Protein AF-A0A6M0FSD7-F1 (afdb_monomer)

Mean predicted aligned error: 5.62 Å

Foldseek 3Di:
DPPDPPPDLDDDDPVRLVLLVVVLVVDDLCRSCVVVVHDSVVSVVVVVVVCVVVVNDDSVSVNVSSVVNVVVVVD

Secondary structure (DSSP, 8-state):
---------PPPPHHHHHHHHHHHTT--HHHHHHHHT--HHHHHHHHHHHHHHTT--SHHHHHHHHHHHHHHT--

Radius of gyration: 12.83 Å; Cα contacts (8 Å, |Δi|>4): 40; chains: 1; bounding box: 31×26×30 Å

Structure (mmCIF, N/CA/C/O backbone):
data_AF-A0A6M0FSD7-F1
#
_entry.id   AF-A0A6M0FSD7-F1
#
loop_
_atom_site.group_PDB
_atom_site.id
_atom_site.type_symbol
_atom_site.label_atom_id
_atom_site.label_alt_id
_atom_site.label_comp_id
_atom_site.label_asym_id
_atom_site.label_entity_id
_atom_site.label_seq_id
_atom_site.pdbx_PDB_ins_code
_atom_site.Cartn_x
_atom_site.Cartn_y
_atom_site.Cartn_z
_atom_site.occupancy
_atom_site.B_iso_or_equiv
_atom_site.auth_seq_id
_atom_site.auth_comp_id
_atom_site.auth_asym_id
_atom_site.auth_atom_id
_atom_site.pdbx_PDB_model_num
ATOM 1 N N . MET A 1 1 ? -21.123 -14.465 15.715 1.00 37.69 1 MET A N 1
ATOM 2 C CA . MET A 1 1 ? -21.196 -12.992 15.669 1.00 37.69 1 MET A C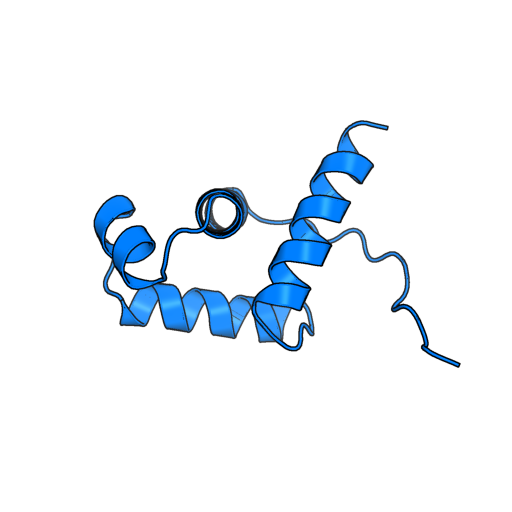A 1
ATOM 3 C C . MET A 1 1 ? -19.926 -12.508 14.983 1.00 37.69 1 MET A C 1
ATOM 5 O O . MET A 1 1 ? -18.848 -12.739 15.511 1.00 37.69 1 MET A O 1
ATOM 9 N N . LEU A 1 2 ? -20.021 -12.010 13.747 1.00 39.81 2 LEU A N 1
ATOM 10 C CA . LEU A 1 2 ? -18.868 -11.437 13.049 1.00 39.81 2 LEU A CA 1
ATOM 11 C C . LEU A 1 2 ? -18.685 -10.021 13.593 1.00 39.81 2 LEU A C 1
ATOM 13 O O . LEU A 1 2 ? -19.505 -9.149 13.320 1.00 39.81 2 LEU A O 1
ATOM 17 N N . GLU A 1 3 ? -17.661 -9.813 14.416 1.00 39.50 3 GLU A N 1
ATOM 18 C CA . GLU A 1 3 ? -17.306 -8.478 14.892 1.00 39.50 3 GLU A CA 1
ATO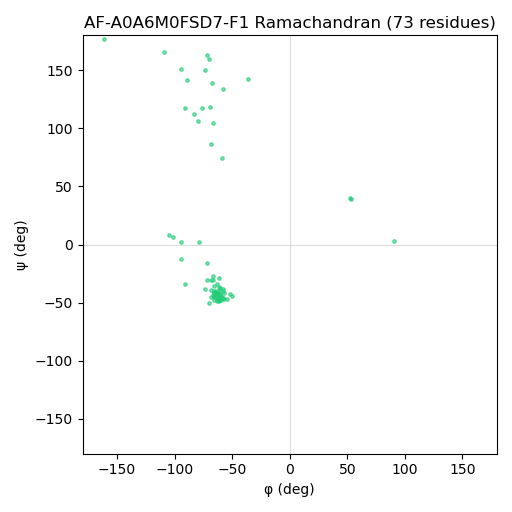M 19 C C . GLU A 1 3 ? -16.811 -7.654 13.699 1.00 39.50 3 GLU A C 1
ATOM 21 O O . GLU A 1 3 ? -15.712 -7.874 13.185 1.00 39.50 3 GLU A O 1
ATOM 26 N N . PHE A 1 4 ? -17.644 -6.734 13.213 1.00 48.47 4 PHE A N 1
ATOM 27 C CA . PHE A 1 4 ? -17.207 -5.740 12.243 1.00 48.47 4 PHE A CA 1
ATOM 28 C C . PHE A 1 4 ? -16.256 -4.781 12.966 1.00 48.47 4 PHE A C 1
ATOM 30 O O . PHE A 1 4 ? -16.671 -4.147 13.940 1.00 48.47 4 PHE A O 1
ATOM 37 N N . PRO A 1 5 ? -14.982 -4.680 12.549 1.00 50.62 5 PRO A N 1
ATOM 38 C CA . PRO A 1 5 ? -14.048 -3.785 13.206 1.00 50.62 5 PRO A CA 1
ATOM 39 C C . PRO A 1 5 ? -14.590 -2.353 13.164 1.00 50.62 5 PRO A C 1
ATOM 41 O O . PRO A 1 5 ? -15.072 -1.886 12.132 1.00 50.62 5 PRO A O 1
ATOM 44 N N . GLN A 1 6 ? -14.516 -1.693 14.323 1.00 53.59 6 GLN A N 1
ATOM 45 C CA . GLN A 1 6 ? -14.863 -0.292 14.562 1.00 53.59 6 GLN A CA 1
ATOM 46 C C . GLN A 1 6 ? -14.504 0.619 13.379 1.00 53.59 6 GLN A C 1
ATOM 48 O O . GLN A 1 6 ? -13.447 0.466 12.758 1.00 53.59 6 GLN A O 1
ATOM 53 N N . LYS A 1 7 ? -15.389 1.595 13.128 1.00 54.03 7 LYS A N 1
ATOM 54 C CA . LYS A 1 7 ? -15.360 2.619 12.072 1.00 54.03 7 LYS A CA 1
ATOM 55 C C . LYS A 1 7 ? -14.084 3.469 12.169 1.00 54.03 7 LYS A C 1
ATOM 57 O O . LYS A 1 7 ? -14.093 4.596 12.650 1.00 54.03 7 LYS A O 1
ATOM 62 N N . SER A 1 8 ? -12.952 2.907 11.763 1.00 59.66 8 SER A N 1
ATOM 63 C CA . SER A 1 8 ? -11.674 3.605 11.760 1.00 59.66 8 SER A CA 1
ATOM 64 C C . SER A 1 8 ? -11.587 4.436 10.488 1.00 59.66 8 SER A C 1
ATOM 66 O O . SER A 1 8 ? -11.524 3.913 9.376 1.00 59.66 8 SER A O 1
ATOM 68 N N . PHE A 1 9 ? -11.608 5.759 10.651 1.00 72.62 9 PHE A N 1
ATOM 69 C CA . PHE A 1 9 ? -11.294 6.691 9.574 1.00 72.62 9 PHE A CA 1
ATOM 70 C C . PHE A 1 9 ? -9.807 6.560 9.238 1.00 72.62 9 PHE A C 1
ATOM 72 O O . PHE A 1 9 ? -8.950 7.252 9.788 1.00 72.62 9 PHE A O 1
ATOM 79 N N . ILE A 1 10 ? -9.483 5.617 8.357 1.00 85.31 10 ILE A N 1
ATOM 80 C CA . ILE A 1 10 ? -8.124 5.458 7.857 1.00 85.31 10 ILE A CA 1
ATOM 81 C C . ILE A 1 10 ? -7.864 6.557 6.835 1.00 85.31 10 ILE A C 1
ATOM 83 O O . ILE A 1 10 ? -8.487 6.617 5.778 1.00 85.31 10 ILE A O 1
ATOM 87 N N . LYS A 1 11 ? -6.896 7.418 7.152 1.00 87.94 11 LYS A N 1
ATOM 88 C CA . LYS A 1 11 ? -6.379 8.411 6.216 1.00 87.94 11 LYS A CA 1
ATOM 89 C C . LYS A 1 11 ? -5.193 7.829 5.455 1.00 87.94 11 LYS A C 1
ATOM 91 O O . LYS A 1 11 ? -4.155 7.491 6.035 1.00 87.94 11 LYS A O 1
ATOM 96 N N . PHE A 1 12 ? -5.350 7.727 4.143 1.00 91.19 12 PHE A N 1
ATOM 97 C CA . PHE A 1 12 ? -4.289 7.317 3.232 1.00 91.19 12 PHE A CA 1
ATOM 98 C C . PHE A 1 12 ? -3.491 8.538 2.766 1.00 91.19 12 PHE A C 1
ATOM 100 O O . PHE A 1 12 ? -4.036 9.620 2.545 1.00 91.19 12 PHE A O 1
ATOM 107 N N . THR A 1 13 ? -2.175 8.382 2.635 1.00 93.38 13 THR A N 1
ATOM 108 C CA . THR A 1 13 ? -1.332 9.399 1.986 1.00 93.38 13 THR A CA 1
ATOM 109 C C . THR A 1 13 ? -1.613 9.443 0.484 1.00 93.38 13 THR A C 1
ATOM 111 O O . THR A 1 13 ? -2.069 8.458 -0.086 1.00 93.38 13 THR A O 1
ATOM 114 N N . LYS A 1 14 ? -1.265 10.544 -0.198 1.00 92.38 14 LYS A N 1
ATOM 115 C CA . LYS A 1 14 ? -1.451 10.669 -1.660 1.00 92.38 14 LYS A CA 1
ATOM 116 C C . LYS A 1 14 ? -0.839 9.495 -2.437 1.00 92.38 14 LYS A C 1
ATOM 118 O O . LYS A 1 14 ? -1.464 8.968 -3.352 1.00 92.38 14 LYS A O 1
ATOM 123 N N . SER A 1 15 ? 0.361 9.061 -2.050 1.00 91.31 15 SER A N 1
ATOM 124 C CA . SER A 1 15 ? 1.044 7.926 -2.681 1.00 91.31 15 SER A CA 1
ATOM 125 C C . SER A 1 15 ? 0.342 6.594 -2.411 1.00 91.31 15 SER A C 1
ATOM 127 O O . SER A 1 15 ? 0.255 5.762 -3.307 1.00 91.31 15 SER A O 1
ATOM 129 N N . GLU A 1 16 ? -0.167 6.385 -1.191 1.00 94.25 16 GLU A N 1
ATOM 130 C CA . GLU A 1 16 ? -0.954 5.191 -0.855 1.00 94.25 16 GLU A CA 1
ATOM 131 C C . GLU A 1 16 ? -2.277 5.184 -1.625 1.00 94.25 16 GLU A C 1
ATOM 133 O O . GLU A 1 16 ? -2.597 4.171 -2.233 1.00 94.25 16 GLU A O 1
ATOM 138 N N . SER A 1 17 ? -2.990 6.311 -1.689 1.00 94.88 17 SER A N 1
ATOM 139 C CA . SER A 1 17 ? -4.231 6.437 -2.459 1.00 94.88 17 SER A CA 1
ATOM 140 C C . SER A 1 17 ? -4.022 6.191 -3.951 1.00 94.88 17 SER A C 1
ATOM 142 O O . SER A 1 17 ? -4.846 5.524 -4.562 1.00 94.88 17 SER A O 1
ATOM 144 N N . ARG A 1 18 ? -2.916 6.670 -4.539 1.00 95.00 18 ARG A N 1
ATOM 145 C CA . ARG A 1 18 ? -2.591 6.418 -5.955 1.00 95.00 18 ARG A CA 1
ATOM 146 C C . ARG A 1 18 ? -2.347 4.935 -6.238 1.00 95.00 18 ARG A C 1
ATOM 148 O O . ARG A 1 18 ? -2.797 4.417 -7.252 1.00 95.00 18 ARG A O 1
ATOM 155 N N . LEU A 1 19 ? -1.641 4.244 -5.347 1.00 95.56 19 LEU A N 1
ATOM 156 C CA . LEU A 1 19 ? -1.443 2.800 -5.466 1.00 95.56 19 LEU A CA 1
ATOM 157 C C . LEU A 1 19 ? -2.780 2.059 -5.283 1.00 95.56 19 LEU A C 1
ATOM 159 O O . LEU A 1 19 ? -3.110 1.160 -6.053 1.00 95.56 19 LEU A O 1
ATOM 163 N N . LEU A 1 20 ? -3.580 2.466 -4.294 1.00 95.06 20 LEU A N 1
ATOM 164 C CA . LEU A 1 20 ? -4.881 1.868 -3.994 1.00 95.06 20 LEU A CA 1
ATOM 165 C C . LEU A 1 20 ? -5.911 2.070 -5.105 1.00 95.06 20 LEU A C 1
ATOM 167 O O . LEU A 1 20 ? -6.666 1.142 -5.372 1.00 95.06 20 LEU A O 1
ATOM 171 N N . SER A 1 21 ? -5.914 3.216 -5.791 1.00 95.50 21 SER A N 1
ATOM 172 C CA . SER A 1 21 ? -6.811 3.443 -6.928 1.00 95.50 21 SER A CA 1
ATOM 173 C C . SER A 1 21 ? -6.532 2.474 -8.076 1.00 95.50 21 SER A C 1
ATOM 175 O O . SER A 1 21 ? -7.449 2.021 -8.750 1.00 95.50 21 SER A O 1
ATOM 177 N N . MET A 1 22 ? -5.268 2.101 -8.279 1.00 95.44 22 MET A N 1
ATOM 178 C CA . MET A 1 22 ? -4.891 1.114 -9.293 1.00 95.44 22 MET A CA 1
ATOM 179 C C . MET A 1 22 ? -5.279 -0.306 -8.869 1.00 95.44 22 MET A C 1
ATOM 181 O O . MET A 1 22 ? -5.772 -1.080 -9.687 1.00 95.44 22 MET A O 1
ATOM 185 N N . LEU A 1 23 ? -5.140 -0.628 -7.577 1.00 94.75 23 LEU A N 1
ATOM 186 C CA . LEU A 1 23 ? -5.632 -1.889 -7.013 1.00 94.75 23 LEU A CA 1
ATOM 187 C C . LEU A 1 23 ? -7.146 -2.044 -7.173 1.00 94.75 23 LEU A C 1
ATOM 189 O O . LEU A 1 23 ? -7.604 -3.131 -7.519 1.00 94.75 23 LEU A O 1
ATOM 193 N N . THR A 1 24 ? -7.918 -0.981 -6.926 1.00 94.62 24 THR A N 1
ATOM 194 C CA . THR A 1 24 ? -9.380 -1.000 -7.102 1.00 94.62 24 THR A CA 1
ATOM 195 C C . THR A 1 24 ? -9.797 -1.149 -8.558 1.00 94.62 24 THR A C 1
ATOM 197 O O . THR A 1 24 ? -10.850 -1.717 -8.818 1.00 94.62 24 THR A O 1
ATOM 200 N N . SER A 1 25 ? -8.962 -0.707 -9.501 1.00 93.88 25 SER A N 1
ATOM 201 C CA . SER A 1 25 ? -9.176 -0.908 -10.939 1.00 93.88 25 SER A CA 1
ATOM 202 C C . SER A 1 25 ? -8.795 -2.312 -11.428 1.00 93.88 25 SER A C 1
ATOM 204 O O . SER A 1 25 ? -8.888 -2.584 -12.619 1.00 93.88 25 SER A O 1
ATOM 206 N N . GLY A 1 26 ? -8.361 -3.206 -10.532 1.00 94.62 26 GLY A N 1
ATOM 207 C CA . GLY A 1 26 ? -8.065 -4.602 -10.855 1.00 94.62 26 GLY A CA 1
ATOM 208 C C . GLY A 1 26 ? -6.621 -4.887 -11.268 1.00 94.62 26 GLY A C 1
ATOM 209 O O . GLY A 1 26 ? -6.311 -6.039 -11.553 1.00 94.62 26 GLY A O 1
ATOM 210 N N . LEU A 1 27 ? -5.724 -3.894 -11.247 1.00 96.06 27 LEU A N 1
ATOM 211 C CA . LEU A 1 27 ? -4.332 -4.105 -11.653 1.00 96.06 27 LEU A CA 1
ATOM 212 C C . LEU A 1 27 ? -3.593 -5.019 -10.665 1.00 96.06 27 LEU A C 1
ATOM 214 O O . LEU A 1 27 ? -3.714 -4.902 -9.438 1.00 96.06 27 LEU A O 1
ATOM 218 N N . SER A 1 28 ? -2.776 -5.914 -11.206 1.00 95.62 28 SER A N 1
ATOM 219 C CA . SER A 1 28 ? -1.831 -6.743 -10.465 1.00 95.62 28 SER A CA 1
ATOM 220 C C . SER A 1 28 ? -0.650 -5.925 -9.934 1.00 95.62 28 SER A C 1
ATOM 222 O O . SER A 1 28 ? -0.349 -4.830 -10.403 1.00 95.62 28 SER A O 1
ATOM 224 N N . ASP A 1 29 ? 0.079 -6.478 -8.965 1.00 94.44 29 ASP A N 1
ATOM 225 C CA . ASP A 1 29 ? 1.256 -5.814 -8.391 1.00 94.44 29 ASP A CA 1
ATOM 226 C C . ASP A 1 29 ? 2.353 -5.562 -9.442 1.00 94.44 29 ASP A C 1
ATOM 228 O O . ASP A 1 29 ? 3.098 -4.593 -9.316 1.00 94.44 29 ASP A O 1
ATOM 232 N N . ARG A 1 30 ? 2.438 -6.405 -10.488 1.00 96.12 30 ARG A N 1
ATOM 233 C CA . ARG A 1 30 ? 3.351 -6.204 -11.626 1.00 96.12 30 ARG A CA 1
ATOM 234 C C . ARG A 1 30 ? 2.910 -5.026 -12.491 1.00 96.12 30 ARG A C 1
ATOM 236 O O . ARG A 1 30 ? 3.696 -4.114 -12.686 1.00 96.12 30 ARG A O 1
ATOM 243 N N . GLU A 1 31 ? 1.645 -4.981 -12.898 1.00 97.38 31 GLU A N 1
ATOM 244 C CA . GLU A 1 31 ? 1.116 -3.863 -13.697 1.00 97.38 31 GLU A CA 1
ATOM 245 C C . GLU A 1 31 ? 1.197 -2.529 -12.941 1.00 97.38 31 GLU A C 1
ATOM 247 O O . GLU A 1 31 ? 1.492 -1.485 -13.524 1.00 97.38 31 GLU A O 1
ATOM 252 N N . ILE A 1 32 ? 0.980 -2.554 -11.622 1.00 96.25 32 ILE A N 1
ATOM 253 C CA . ILE A 1 32 ? 1.164 -1.384 -10.758 1.00 96.25 32 ILE A CA 1
ATOM 254 C C . ILE A 1 32 ? 2.630 -0.955 -10.729 1.00 96.25 32 ILE A C 1
ATOM 256 O O . ILE A 1 32 ? 2.913 0.240 -10.806 1.00 96.25 32 ILE A O 1
ATOM 260 N N . ALA A 1 33 ? 3.551 -1.910 -10.596 1.00 96.88 33 ALA A N 1
ATOM 261 C CA . ALA A 1 33 ? 4.982 -1.641 -10.596 1.00 96.88 33 ALA A CA 1
ATOM 262 C C . ALA A 1 33 ? 5.415 -0.990 -11.913 1.00 96.88 33 ALA A C 1
ATOM 264 O O . ALA A 1 33 ? 6.033 0.073 -11.879 1.00 96.88 33 ALA A O 1
ATOM 265 N N . ASP A 1 34 ? 4.987 -1.549 -13.044 1.00 97.00 34 ASP A N 1
ATOM 266 C CA . ASP A 1 34 ? 5.300 -1.034 -14.376 1.00 97.00 34 ASP A CA 1
ATOM 267 C C . ASP A 1 34 ? 4.736 0.380 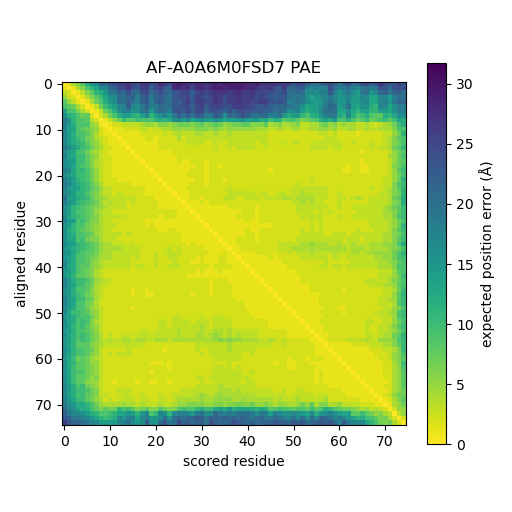-14.576 1.00 97.00 34 ASP A C 1
ATOM 269 O O . ASP A 1 34 ? 5.454 1.293 -14.982 1.00 97.00 34 ASP A O 1
ATOM 273 N N . THR A 1 35 ? 3.476 0.600 -14.194 1.00 95.62 35 THR A N 1
ATOM 274 C CA . THR A 1 35 ? 2.799 1.899 -14.350 1.00 95.62 35 THR A CA 1
ATOM 275 C C . THR A 1 35 ? 3.371 2.988 -13.433 1.00 95.62 35 THR A C 1
ATOM 277 O O . THR A 1 35 ? 3.329 4.173 -13.763 1.00 95.62 35 THR A O 1
ATOM 280 N N . LEU A 1 36 ? 3.875 2.619 -12.251 1.00 93.12 36 LEU A N 1
ATOM 281 C CA . LEU A 1 36 ? 4.493 3.557 -11.310 1.00 93.12 36 LEU A CA 1
ATOM 282 C C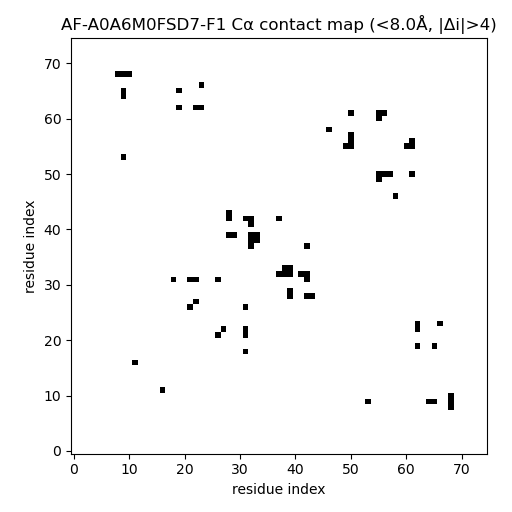 . LEU A 1 36 ? 6.022 3.631 -11.451 1.00 93.12 36 LEU A C 1
ATOM 284 O O . LEU A 1 36 ? 6.650 4.356 -10.681 1.00 93.12 36 LEU A O 1
ATOM 288 N N . HIS A 1 37 ? 6.608 2.904 -12.409 1.00 94.94 37 HIS A N 1
ATOM 289 C CA . HIS A 1 37 ? 8.054 2.764 -12.604 1.00 94.94 37 HIS A CA 1
ATOM 290 C C . HIS A 1 37 ? 8.806 2.341 -11.329 1.00 94.94 37 HIS A C 1
ATOM 292 O O . HIS A 1 37 ? 9.902 2.819 -11.030 1.00 94.94 37 HIS A O 1
ATOM 298 N N . PHE A 1 38 ? 8.210 1.429 -10.562 1.00 95.06 38 PHE A N 1
ATOM 299 C CA . PHE A 1 38 ? 8.830 0.795 -9.402 1.00 95.06 38 PHE A CA 1
ATOM 300 C C . PHE A 1 38 ? 9.150 -0.669 -9.690 1.00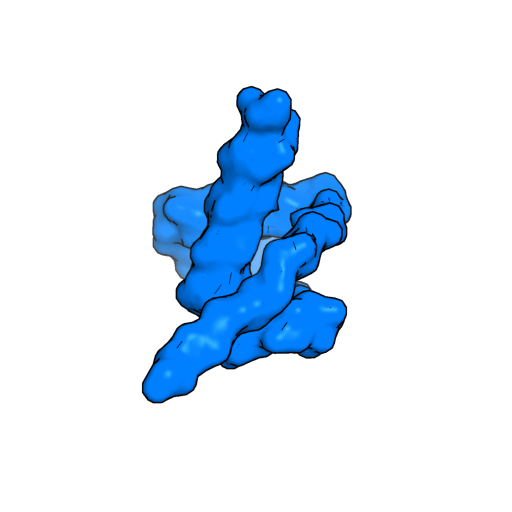 95.06 38 PHE A C 1
ATOM 302 O O . PHE A 1 38 ? 8.640 -1.267 -10.628 1.00 95.06 38 PHE A O 1
ATOM 309 N N . SER A 1 39 ? 9.969 -1.288 -8.840 1.00 97.00 39 SER A N 1
ATOM 310 C CA . SER A 1 39 ? 10.117 -2.740 -8.877 1.00 97.00 39 SER A CA 1
ATOM 311 C C . SER A 1 39 ? 8.883 -3.428 -8.287 1.00 97.00 39 SER A C 1
ATOM 313 O O . SER A 1 39 ? 8.256 -2.928 -7.348 1.00 97.00 39 SER A O 1
ATOM 315 N N . TYR A 1 40 ? 8.577 -4.632 -8.773 1.00 96.44 40 TYR A N 1
ATOM 316 C CA . TYR A 1 40 ? 7.551 -5.495 -8.179 1.00 96.44 40 TYR A CA 1
ATOM 317 C C . TYR A 1 40 ? 7.741 -5.652 -6.658 1.00 96.44 40 TYR A C 1
ATOM 319 O O . TYR A 1 40 ? 6.801 -5.496 -5.877 1.00 96.44 40 TYR A O 1
ATOM 327 N N . SER A 1 41 ? 8.985 -5.880 -6.221 1.00 96.88 41 SER A N 1
ATOM 328 C CA . SER A 1 41 ? 9.332 -6.024 -4.804 1.00 96.88 41 SER A CA 1
ATOM 329 C C . SER A 1 41 ? 9.010 -4.770 -3.993 1.00 96.88 41 SER A C 1
ATOM 331 O O . SER A 1 41 ? 8.544 -4.884 -2.859 1.00 96.88 41 SER A O 1
ATOM 333 N N . TYR A 1 42 ? 9.209 -3.575 -4.561 1.00 95.56 42 TYR A N 1
ATOM 334 C CA . TYR A 1 42 ? 8.833 -2.322 -3.911 1.00 95.56 42 TYR A CA 1
ATOM 335 C C . TYR A 1 42 ? 7.319 -2.243 -3.679 1.00 95.56 42 TYR A C 1
ATOM 337 O O . TYR A 1 42 ? 6.895 -1.958 -2.556 1.00 95.56 42 TYR A O 1
ATOM 345 N N . VAL A 1 43 ? 6.506 -2.543 -4.699 1.00 96.00 43 VAL A N 1
ATOM 346 C CA . VAL A 1 43 ? 5.034 -2.531 -4.599 1.00 96.00 43 VAL A CA 1
ATOM 347 C C . VAL A 1 43 ? 4.549 -3.552 -3.570 1.00 96.00 43 VAL A C 1
ATOM 349 O O . VAL A 1 43 ? 3.794 -3.202 -2.660 1.00 96.00 43 VAL A O 1
ATOM 352 N N . SER A 1 44 ? 5.061 -4.782 -3.634 1.00 95.19 44 SER A N 1
ATOM 353 C CA . SER A 1 44 ? 4.727 -5.846 -2.681 1.00 95.19 44 SER A CA 1
ATOM 354 C C . SER A 1 44 ? 5.105 -5.473 -1.239 1.00 95.19 44 SER A C 1
ATOM 356 O O . SER A 1 44 ? 4.306 -5.618 -0.308 1.00 95.19 44 SER A O 1
ATOM 358 N N . CYS A 1 45 ? 6.291 -4.887 -1.037 1.00 96.38 45 CYS A N 1
ATOM 359 C CA . CYS A 1 45 ? 6.724 -4.402 0.274 1.00 96.38 45 CYS A CA 1
ATOM 360 C C . CYS A 1 45 ? 5.858 -3.242 0.771 1.00 96.38 45 CYS A C 1
ATOM 362 O O . CYS A 1 45 ? 5.530 -3.179 1.959 1.00 96.38 45 CYS A O 1
ATOM 364 N N . LYS A 1 46 ? 5.477 -2.316 -0.115 1.00 95.19 46 LYS A N 1
ATOM 365 C CA . LYS A 1 46 ? 4.592 -1.197 0.217 1.00 95.19 46 LYS A CA 1
ATOM 366 C C . LYS A 1 46 ? 3.227 -1.710 0.677 1.00 95.19 46 LYS A C 1
ATOM 368 O O . LYS A 1 46 ? 2.755 -1.259 1.719 1.00 95.19 46 LYS A O 1
ATOM 373 N N . LEU A 1 47 ? 2.656 -2.699 -0.010 1.00 95.56 47 LEU A N 1
ATOM 374 C CA . L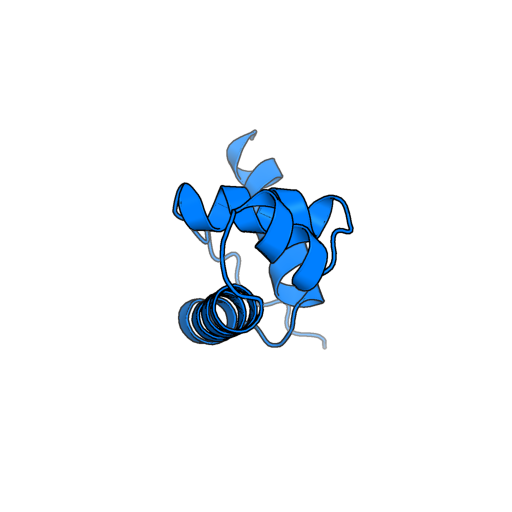EU A 1 47 ? 1.404 -3.347 0.384 1.00 95.56 47 LEU A CA 1
ATOM 375 C C . LEU A 1 47 ? 1.512 -4.053 1.737 1.00 95.56 47 LEU A C 1
ATOM 377 O O . LEU A 1 47 ? 0.704 -3.800 2.629 1.00 95.56 47 LEU A O 1
ATOM 381 N N . CYS A 1 48 ? 2.567 -4.845 1.945 1.00 95.25 48 CYS A N 1
ATOM 382 C CA . CYS A 1 48 ? 2.834 -5.486 3.234 1.00 95.25 48 CYS A CA 1
ATOM 383 C C . CYS A 1 48 ? 2.945 -4.468 4.379 1.00 95.25 48 CYS A C 1
ATOM 385 O O . CYS A 1 48 ? 2.416 -4.683 5.472 1.00 95.25 48 CYS A O 1
ATOM 387 N N . ARG A 1 49 ? 3.616 -3.334 4.138 1.00 95.31 49 ARG A N 1
ATOM 388 C CA . ARG A 1 49 ? 3.716 -2.241 5.114 1.00 95.31 49 ARG A CA 1
ATOM 389 C C . ARG A 1 49 ? 2.353 -1.628 5.412 1.00 95.31 49 ARG A C 1
ATOM 391 O O . ARG A 1 49 ? 2.085 -1.344 6.572 1.00 95.31 49 ARG A O 1
ATOM 398 N N . MET A 1 50 ? 1.490 -1.459 4.412 1.00 94.50 50 MET A N 1
ATOM 399 C CA . MET A 1 50 ? 0.129 -0.952 4.612 1.00 94.50 50 MET A CA 1
ATOM 400 C C . MET A 1 50 ? -0.726 -1.926 5.424 1.00 94.50 50 MET A C 1
ATOM 402 O O . MET A 1 50 ? -1.412 -1.491 6.345 1.00 94.50 50 MET A O 1
ATOM 406 N N . PHE A 1 51 ? -0.628 -3.235 5.170 1.00 93.25 51 PHE A N 1
ATOM 407 C CA . PHE A 1 51 ? -1.321 -4.239 5.982 1.00 93.25 51 PHE A CA 1
ATOM 408 C C . PHE A 1 51 ? -0.928 -4.139 7.456 1.00 93.25 51 PHE A C 1
ATOM 410 O O . PHE A 1 51 ? -1.793 -4.063 8.322 1.00 93.25 51 PHE A O 1
ATOM 417 N N . LYS A 1 52 ? 0.374 -4.034 7.745 1.00 93.75 52 LYS A N 1
ATOM 418 C CA . LYS A 1 52 ? 0.868 -3.864 9.119 1.00 93.75 52 LYS A CA 1
ATOM 419 C C . LYS A 1 52 ? 0.443 -2.524 9.728 1.00 93.75 52 LYS A C 1
ATOM 421 O O . LYS A 1 52 ? -0.078 -2.503 10.838 1.00 93.75 52 LYS A O 1
ATOM 426 N N . LYS A 1 53 ? 0.621 -1.422 8.991 1.00 92.50 53 LYS A N 1
ATOM 427 C CA . LYS A 1 53 ? 0.300 -0.050 9.428 1.00 92.50 53 LYS A CA 1
ATOM 428 C C . LYS A 1 53 ? -1.169 0.099 9.821 1.00 92.50 53 LYS A C 1
ATOM 430 O O . LYS A 1 53 ? -1.468 0.755 10.811 1.00 92.50 53 LYS A O 1
ATOM 435 N N . TYR A 1 54 ? -2.067 -0.524 9.062 1.00 90.38 54 TYR A N 1
ATOM 436 C CA . TYR A 1 54 ? -3.513 -0.400 9.246 1.00 90.38 54 TYR A CA 1
ATOM 437 C C . TYR A 1 54 ? -4.157 -1.631 9.898 1.00 90.38 54 TYR A C 1
ATOM 439 O O . TYR A 1 54 ? -5.378 -1.705 9.980 1.00 90.38 54 TYR A O 1
ATOM 447 N N . LYS A 1 55 ? -3.351 -2.595 10.371 1.00 91.31 55 LYS A N 1
ATOM 448 C CA . LYS A 1 55 ? -3.810 -3.862 10.975 1.00 91.31 55 LYS A CA 1
ATOM 449 C C . LYS A 1 55 ? -4.793 -4.639 10.083 1.00 91.31 55 LYS A C 1
ATOM 451 O O . LYS A 1 55 ? -5.756 -5.241 10.554 1.00 91.31 55 LYS A O 1
ATOM 456 N N . LEU A 1 56 ? -4.535 -4.632 8.780 1.00 91.50 56 LEU A N 1
ATOM 457 C CA . LEU A 1 56 ? -5.348 -5.307 7.773 1.00 91.50 56 LEU A CA 1
ATOM 458 C C . LEU A 1 56 ? -4.776 -6.689 7.477 1.00 91.50 56 LEU A C 1
ATOM 460 O O . LEU A 1 56 ? -3.575 -6.923 7.581 1.00 91.50 56 LEU A O 1
ATOM 464 N N . LYS A 1 57 ? -5.656 -7.614 7.096 1.00 90.56 57 LYS A N 1
ATOM 465 C CA . LYS A 1 57 ? -5.298 -9.033 6.958 1.00 90.56 57 LYS A CA 1
ATOM 466 C C . LYS A 1 57 ? -4.815 -9.407 5.564 1.00 90.56 57 LYS A C 1
ATOM 468 O O . LYS A 1 57 ? -3.994 -10.302 5.425 1.00 90.56 57 LYS A O 1
ATOM 473 N N . ASN A 1 58 ? -5.365 -8.773 4.534 1.00 92.94 58 ASN A N 1
ATOM 474 C CA . ASN A 1 58 ? -5.094 -9.130 3.148 1.00 92.94 58 ASN A CA 1
ATOM 475 C C . ASN A 1 58 ? -5.477 -7.991 2.193 1.00 92.94 58 ASN A C 1
ATOM 477 O O . ASN A 1 58 ? -6.029 -6.962 2.597 1.00 92.94 58 ASN A O 1
ATOM 481 N N . ARG A 1 59 ? -5.196 -8.216 0.907 1.00 93.31 59 ARG A N 1
ATOM 482 C CA . ARG A 1 59 ? -5.507 -7.307 -0.201 1.00 93.31 59 ARG A CA 1
ATOM 483 C C . ARG A 1 59 ? -6.988 -6.929 -0.256 1.00 93.31 59 ARG A C 1
ATOM 485 O O . ARG A 1 59 ? -7.291 -5.747 -0.363 1.00 93.31 59 ARG A O 1
ATOM 492 N N . CYS A 1 60 ? -7.896 -7.897 -0.135 1.00 93.50 60 CYS A N 1
ATOM 493 C CA . CYS A 1 60 ? -9.337 -7.636 -0.189 1.00 93.50 60 CYS A CA 1
ATOM 494 C C . CYS A 1 60 ? -9.796 -6.744 0.970 1.00 93.50 60 CYS A C 1
ATOM 496 O O . CYS A 1 60 ? -10.555 -5.805 0.759 1.00 93.50 60 CYS A O 1
ATOM 498 N N . HIS A 1 61 ? -9.282 -6.984 2.179 1.00 93.00 61 HIS A N 1
ATOM 499 C CA . HIS A 1 61 ? -9.565 -6.156 3.346 1.00 93.00 61 HIS A CA 1
ATOM 500 C C . HIS A 1 61 ? -9.070 -4.715 3.129 1.00 93.00 61 HIS A C 1
ATOM 502 O O . HIS A 1 61 ? -9.792 -3.769 3.423 1.00 93.00 61 HIS A O 1
ATOM 508 N N . LEU A 1 62 ? -7.882 -4.533 2.543 1.00 92.69 62 LEU A N 1
ATOM 509 C CA . LEU A 1 62 ? -7.365 -3.207 2.193 1.00 92.69 62 LEU A CA 1
ATOM 510 C C . LEU A 1 62 ? -8.220 -2.484 1.148 1.00 92.69 62 LEU A C 1
ATOM 512 O O . LEU A 1 62 ? -8.525 -1.308 1.331 1.00 92.69 62 LEU A O 1
ATOM 516 N N . VAL A 1 63 ? -8.637 -3.185 0.094 1.00 93.44 63 VAL A N 1
ATOM 517 C CA . VAL A 1 63 ? -9.527 -2.635 -0.938 1.00 93.44 63 VAL A CA 1
ATOM 518 C C . VAL A 1 63 ? -10.870 -2.220 -0.337 1.00 93.44 63 VAL A C 1
ATOM 520 O O . VAL A 1 63 ? -11.299 -1.090 -0.547 1.00 93.44 63 VAL A O 1
ATOM 523 N N . ALA A 1 64 ? -11.500 -3.084 0.464 1.00 92.06 64 ALA A N 1
ATOM 524 C CA . ALA A 1 64 ? -12.787 -2.794 1.096 1.00 92.06 64 ALA A CA 1
ATOM 525 C C . ALA A 1 64 ? -12.726 -1.541 1.987 1.00 92.06 64 ALA A C 1
ATOM 527 O O . ALA A 1 64 ? -13.583 -0.664 1.894 1.00 92.06 64 ALA A O 1
ATOM 528 N N . ILE A 1 65 ? -11.676 -1.423 2.805 1.00 91.25 65 ILE A N 1
ATOM 529 C CA . ILE A 1 65 ? -11.462 -0.263 3.677 1.00 91.25 65 ILE A CA 1
ATOM 530 C C . ILE A 1 65 ? -11.205 1.012 2.869 1.00 91.25 65 ILE A C 1
ATOM 532 O O . ILE A 1 65 ? -11.743 2.067 3.205 1.00 91.25 65 ILE A O 1
ATOM 536 N N . PHE A 1 66 ? -10.409 0.935 1.800 1.00 92.12 66 PHE A N 1
ATOM 537 C CA . PHE A 1 66 ? -10.156 2.091 0.945 1.00 92.12 66 PHE A CA 1
ATOM 538 C C . PHE A 1 66 ? -11.441 2.583 0.277 1.00 92.12 66 PHE A C 1
ATOM 540 O O . PHE A 1 66 ? -11.764 3.762 0.396 1.00 92.12 66 PHE A O 1
ATOM 547 N N . VAL A 1 67 ? -12.220 1.686 -0.331 1.00 90.88 67 VAL A N 1
ATOM 548 C CA . VAL A 1 67 ? -13.506 2.028 -0.955 1.00 90.88 67 VAL A CA 1
ATOM 549 C C . VAL A 1 67 ? -14.454 2.656 0.069 1.00 90.88 67 VAL A C 1
ATOM 551 O O . VAL A 1 67 ? -15.002 3.726 -0.181 1.00 90.88 67 VAL A O 1
ATOM 554 N N . HIS A 1 68 ? -14.573 2.070 1.264 1.00 88.50 68 HIS A N 1
ATOM 555 C CA . HIS A 1 68 ? -15.377 2.641 2.348 1.00 88.50 68 HIS A CA 1
ATOM 556 C C . HIS A 1 68 ? -14.922 4.063 2.739 1.00 88.50 68 HIS A C 1
ATOM 558 O O . HIS A 1 68 ? -15.755 4.934 3.005 1.00 88.50 68 HIS A O 1
ATOM 564 N N . SER A 1 69 ? -13.610 4.333 2.747 1.00 87.38 69 SER A N 1
ATOM 565 C CA . SER A 1 69 ? -13.062 5.660 3.072 1.00 87.38 69 SER A CA 1
ATOM 566 C C . SER A 1 69 ? -13.406 6.739 2.036 1.00 87.38 69 SER A C 1
ATOM 568 O O . SER A 1 69 ? -13.577 7.901 2.408 1.00 87.38 69 SER A O 1
ATOM 570 N N . LEU A 1 70 ? -13.569 6.360 0.761 1.00 86.25 70 LEU A N 1
ATOM 571 C CA . LEU A 1 70 ? -13.956 7.279 -0.314 1.00 86.2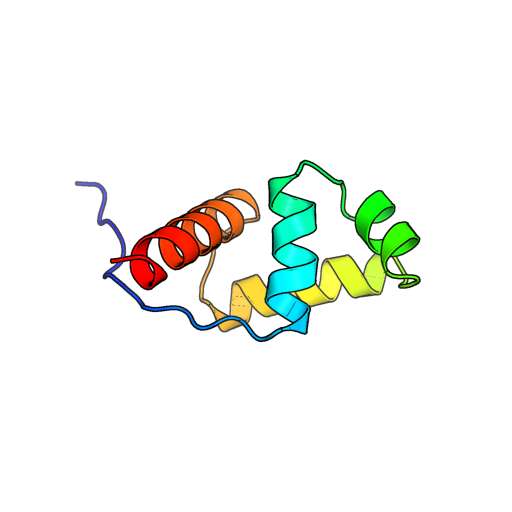5 70 LEU A CA 1
ATOM 572 C C . LEU A 1 70 ? -15.401 7.761 -0.135 1.00 86.25 70 LEU A C 1
ATOM 574 O O . LEU A 1 70 ? -15.659 8.958 -0.205 1.00 86.25 70 LEU A O 1
ATOM 578 N N . TYR A 1 71 ? -16.328 6.852 0.178 1.00 82.75 71 TYR A N 1
ATOM 579 C CA . TYR A 1 71 ? -17.731 7.209 0.422 1.00 82.75 71 TYR A CA 1
ATOM 580 C C . TYR A 1 71 ? -17.939 7.947 1.745 1.00 82.75 71 TYR A C 1
ATOM 582 O O . TYR A 1 71 ? -18.804 8.808 1.834 1.00 82.75 71 TYR A O 1
ATOM 590 N N . SER A 1 72 ? -17.113 7.662 2.754 1.00 74.00 72 SER A N 1
ATOM 591 C CA . SER A 1 72 ? -17.174 8.358 4.047 1.00 74.00 72 SER A CA 1
ATOM 592 C C . SER A 1 72 ? -16.657 9.801 3.986 1.00 74.00 72 SER A C 1
ATOM 594 O O . SER A 1 72 ? -16.878 10.549 4.928 1.00 74.00 72 SER A O 1
ATOM 596 N N . SER A 1 73 ? -15.931 10.170 2.924 1.00 59.75 73 SER A N 1
ATOM 597 C CA . SER A 1 73 ? -15.403 11.528 2.711 1.00 59.75 73 SER A CA 1
ATOM 598 C C . SER A 1 73 ? -16.319 12.397 1.835 1.00 59.75 73 SER A C 1
ATOM 600 O O . SER A 1 73 ? -16.104 13.601 1.753 1.00 59.75 73 SER A O 1
ATOM 602 N N . ASN A 1 74 ? -17.309 11.783 1.174 1.00 54.59 74 ASN A N 1
ATOM 603 C CA . ASN A 1 74 ? -18.295 12.439 0.305 1.00 54.59 74 ASN A CA 1
ATOM 604 C C . ASN A 1 74 ? -19.666 12.636 0.989 1.00 54.59 74 ASN A C 1
ATOM 606 O O . ASN A 1 74 ? -20.619 13.028 0.316 1.00 54.59 74 ASN A O 1
ATOM 610 N N . ALA A 1 75 ? -19.772 12.335 2.287 1.00 43.47 75 ALA A N 1
ATOM 611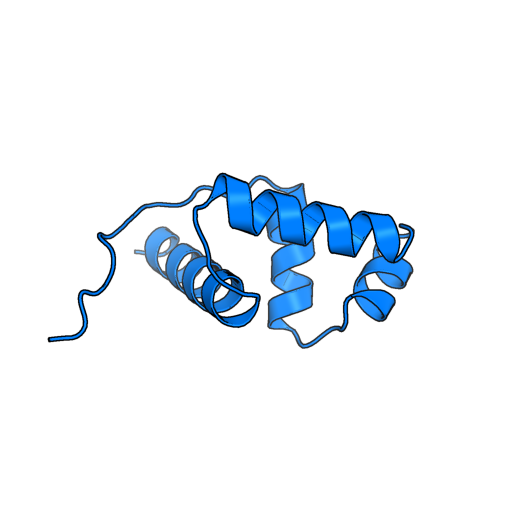 C CA . ALA A 1 75 ? -20.945 12.565 3.133 1.00 43.47 75 ALA A CA 1
ATOM 612 C C . ALA A 1 75 ? -20.603 13.607 4.200 1.00 43.47 75 ALA A C 1
ATOM 614 O O . ALA A 1 75 ? -21.490 14.427 4.514 1.00 43.47 75 ALA A O 1
#

pLDDT: mean 86.45, std 16.28, range [37.69, 97.38]

Nearest PDB structures (foldseek):
  7ve5-assembly1_B  TM=8.542E-01  e=1.287E-02  Staphylococcus aureus
  1zlj-assembly2_C  TM=8.977E-01  e=2.791E-02  Mycobacterium tuberculosis
  4gvp-assembly1_A  TM=8.522E-01  e=1.952E-02  Staphylococcus aureus subsp. aureus Mu50
  4yn8-assembly1_A  TM=8.018E-01  e=3.758E-02  Corynebacterium diphtheriae
  8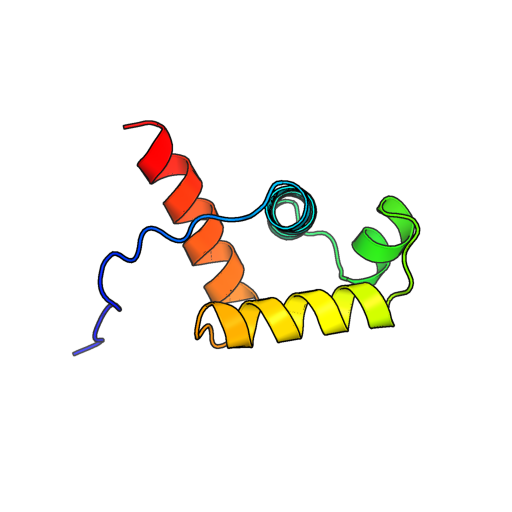dq1-assembly1_D  TM=8.581E-01  e=5.702E-02  Pseudomonas aeruginosa

Solvent-accessible surface area (backbone atoms only — not comparable to full-atom values): 4616 Å² total; per-residue (Å²): 134,84,80,74,78,74,92,69,88,72,82,70,52,74,71,54,46,57,54,48,55,43,49,74,72,66,50,48,60,57,57,48,9,63,76,69,75,46,52,46,67,56,45,53,51,51,50,56,48,47,27,64,76,69,73,42,89,48,70,67,54,48,49,54,53,50,57,52,45,56,58,66,71,75,111

Sequence (75 aa):
MLEFPQKSFIKFTKSESRLLSMLTSGLSDREIADTLHFSYSYVSCKLCRMFKKYKLKNRCHLVAIFVHSLYSSNA